Protein AF-A0A0M5IP01-F1 (afdb_monomer)

Secondary structure (DSSP, 8-state):
-HHHHHHHHHHHHHHHHS---S---HHHHHHHHHTT-GGGGGGS--SSHHHHHHHHHHHHTTTHHHH-TT----HHHHHHHHHHHHHHHHHHHHHHHHHHHHHHHHHH-

Solvent-accessible surface area (backbone atoms only — not comparable to full-atom values): 6228 Å² total; per-residue (Å²): 107,42,66,60,45,44,50,38,40,46,51,42,34,34,74,75,65,77,48,67,78,100,6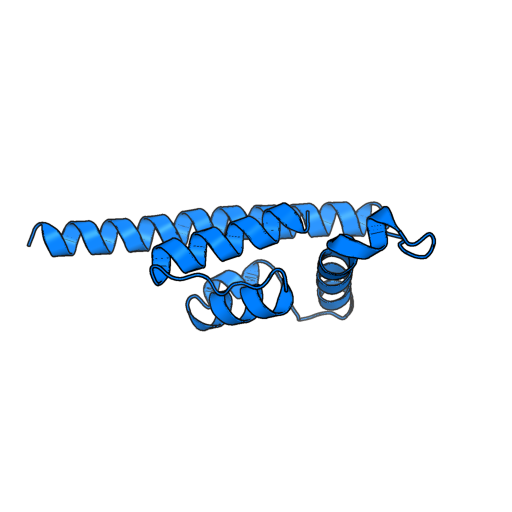6,91,49,52,70,59,46,47,50,65,42,31,78,75,38,64,73,58,45,72,35,60,54,72,89,45,74,65,44,48,48,45,52,50,54,38,59,48,43,75,59,33,66,80,76,37,92,83,58,79,83,56,68,70,54,51,53,51,46,48,52,28,42,50,47,38,42,52,51,41,53,49,57,46,50,55,50,52,51,57,51,50,58,63,71,77,106

Radius of gyration: 15.36 Å; Cα contacts (8 Å, |Δi|>4): 84; chains: 1; bounding box: 36×29×47 Å

Sequence (109 aa):
MHQAAETAYTCYLLVRSQYVPRSHNLKFLRSLAEDREPRLVEAWPRATKLDRRRFELTKRAYVEARYSAAYVIDNDDLQAIRAAVTSLRDMVATVSREWLEGLRQKAEL

Mean predicted aligned error: 2.98 Å

pLDDT: mean 95.79, std 3.98, range [63.25, 98.69]

Structure (mmCIF, N/CA/C/O backbone):
data_AF-A0A0M5IP01-F1
#
_entry.id   AF-A0A0M5IP01-F1
#
loop_
_atom_site.group_PDB
_atom_site.id
_atom_site.type_symbol
_atom_site.label_atom_id
_atom_site.label_alt_id
_atom_site.label_comp_id
_atom_site.label_asym_id
_atom_site.label_entity_id
_atom_site.label_seq_id
_atom_site.pdbx_PDB_ins_code
_atom_site.Cartn_x
_atom_site.Cartn_y
_atom_site.Cartn_z
_atom_site.occupancy
_atom_site.B_iso_or_equiv
_atom_site.auth_seq_id
_atom_site.auth_comp_id
_atom_site.auth_asym_id
_atom_site.auth_atom_id
_atom_site.pdbx_PDB_model_num
ATOM 1 N N . MET A 1 1 ? -1.485 8.212 -9.092 1.00 94.44 1 MET A N 1
ATOM 2 C CA . MET A 1 1 ? -1.462 6.887 -8.429 1.00 94.44 1 MET A CA 1
ATOM 3 C C . MET A 1 1 ? -0.648 6.887 -7.143 1.00 94.44 1 MET A C 1
ATOM 5 O O . MET A 1 1 ? -1.228 6.559 -6.122 1.00 94.44 1 MET A O 1
ATOM 9 N N . HIS A 1 2 ? 0.619 7.331 -7.141 1.00 97.12 2 HIS A N 1
ATOM 10 C CA . HIS A 1 2 ? 1.423 7.437 -5.907 1.00 97.12 2 HIS A CA 1
ATOM 11 C C . HIS A 1 2 ? 0.694 8.148 -4.758 1.00 97.12 2 HIS A C 1
ATOM 13 O O . HIS A 1 2 ? 0.488 7.557 -3.708 1.00 97.12 2 HIS A O 1
ATOM 19 N N . GLN A 1 3 ? 0.262 9.393 -4.993 1.00 97.25 3 GLN A N 1
ATOM 20 C CA . GLN A 1 3 ? -0.400 10.219 -3.978 1.00 97.25 3 GLN A CA 1
ATOM 21 C C . GLN A 1 3 ? -1.661 9.548 -3.419 1.00 97.25 3 GLN A C 1
ATOM 23 O O . GLN A 1 3 ? -1.851 9.509 -2.216 1.00 97.25 3 GLN A O 1
ATOM 28 N N . ALA A 1 4 ? -2.473 8.917 -4.271 1.00 98.00 4 ALA A N 1
ATOM 29 C CA . ALA A 1 4 ? -3.657 8.189 -3.819 1.00 98.00 4 ALA A CA 1
ATOM 30 C C . ALA A 1 4 ? -3.310 6.990 -2.913 1.00 98.00 4 ALA A C 1
ATOM 32 O O . ALA A 1 4 ? -3.980 6.776 -1.906 1.00 98.00 4 ALA A O 1
ATOM 33 N N . ALA A 1 5 ? -2.251 6.236 -3.232 1.00 98.25 5 ALA A N 1
ATOM 34 C CA . ALA A 1 5 ? -1.783 5.140 -2.381 1.00 98.25 5 ALA A CA 1
ATOM 35 C C . ALA A 1 5 ? -1.243 5.653 -1.034 1.00 98.25 5 ALA A C 1
ATOM 37 O O . ALA A 1 5 ? -1.556 5.097 0.015 1.00 98.25 5 ALA A O 1
ATOM 38 N N . GLU A 1 6 ? -0.468 6.737 -1.063 1.00 98.12 6 GLU A N 1
ATOM 39 C CA . GLU A 1 6 ? 0.056 7.412 0.127 1.00 98.12 6 GLU A CA 1
ATOM 40 C C . GLU A 1 6 ? -1.073 7.911 1.044 1.00 98.12 6 GLU A C 1
ATOM 42 O O . GLU A 1 6 ? -1.058 7.653 2.251 1.00 98.12 6 GLU A O 1
ATOM 47 N N . THR A 1 7 ? -2.087 8.565 0.471 1.00 97.94 7 THR A N 1
ATOM 48 C CA . THR A 1 7 ? -3.270 9.033 1.202 1.00 97.94 7 THR A CA 1
ATOM 49 C C . THR A 1 7 ? -4.055 7.869 1.802 1.00 97.94 7 THR A C 1
ATOM 51 O O . THR A 1 7 ? -4.482 7.967 2.950 1.00 97.94 7 THR A O 1
ATOM 54 N N . ALA A 1 8 ? -4.214 6.754 1.080 1.00 98.38 8 ALA A N 1
ATOM 55 C CA . ALA A 1 8 ? -4.909 5.575 1.596 1.00 98.38 8 ALA A CA 1
ATOM 56 C C . ALA A 1 8 ? -4.194 4.979 2.822 1.00 98.38 8 ALA A C 1
ATOM 58 O O . ALA A 1 8 ? -4.826 4.766 3.856 1.00 98.38 8 ALA A O 1
ATOM 59 N N . TYR A 1 9 ? -2.872 4.782 2.760 1.00 98.25 9 TYR A N 1
ATOM 60 C CA . TYR A 1 9 ? -2.116 4.299 3.922 1.00 98.25 9 TYR A CA 1
ATOM 61 C C . TYR A 1 9 ? -2.145 5.290 5.088 1.00 98.25 9 TYR A C 1
ATOM 63 O O . TYR A 1 9 ? -2.323 4.883 6.233 1.00 98.25 9 TYR A O 1
ATOM 71 N N . THR A 1 10 ? -2.017 6.588 4.809 1.00 97.88 10 THR A N 1
ATOM 72 C CA . THR A 1 10 ? -2.120 7.636 5.834 1.00 97.88 10 THR A CA 1
ATOM 73 C C . THR A 1 10 ? -3.476 7.600 6.538 1.00 97.88 10 THR A C 1
ATOM 75 O O . THR A 1 10 ? -3.525 7.610 7.766 1.00 97.88 10 THR A O 1
ATOM 78 N N . CYS A 1 11 ? -4.568 7.495 5.776 1.00 97.75 11 CYS A N 1
ATOM 79 C CA . CYS A 1 11 ? -5.924 7.369 6.306 1.00 97.75 11 CYS A CA 1
ATOM 80 C C . CYS A 1 11 ? -6.042 6.166 7.253 1.00 97.75 11 CYS A C 1
ATOM 82 O O . CYS A 1 11 ? -6.457 6.325 8.401 1.00 97.75 11 CYS A O 1
ATOM 84 N N . TYR A 1 12 ? -5.590 4.990 6.809 1.00 98.38 12 TYR A N 1
ATOM 85 C CA . TYR A 1 12 ? -5.592 3.779 7.627 1.00 98.38 12 TYR A CA 1
ATOM 86 C C . TYR A 1 12 ? -4.805 3.952 8.936 1.00 98.38 12 TYR A C 1
ATOM 88 O O . TYR A 1 12 ? -5.309 3.634 10.012 1.00 98.38 12 TYR A O 1
ATOM 96 N N . LEU A 1 13 ? -3.580 4.483 8.869 1.00 97.81 13 LEU A N 1
ATOM 97 C CA . LEU A 1 13 ? -2.717 4.653 10.042 1.00 97.81 13 LEU A CA 1
ATOM 98 C C . LEU A 1 13 ? -3.317 5.625 11.067 1.00 97.81 13 LEU A C 1
ATOM 100 O O . LEU A 1 13 ? -3.275 5.344 12.270 1.00 97.81 13 LEU A O 1
ATOM 104 N N . LEU A 1 14 ? -3.927 6.717 10.598 1.00 97.44 14 LEU A N 1
ATOM 105 C CA . LEU A 1 14 ? -4.638 7.670 11.449 1.00 97.44 14 LEU A CA 1
ATOM 106 C C . LEU A 1 14 ? -5.833 7.016 12.147 1.00 97.44 14 LEU A C 1
ATOM 108 O O . LEU A 1 14 ? -5.941 7.110 13.366 1.00 97.44 14 LEU A O 1
ATOM 112 N N . VAL A 1 15 ? -6.684 6.297 11.411 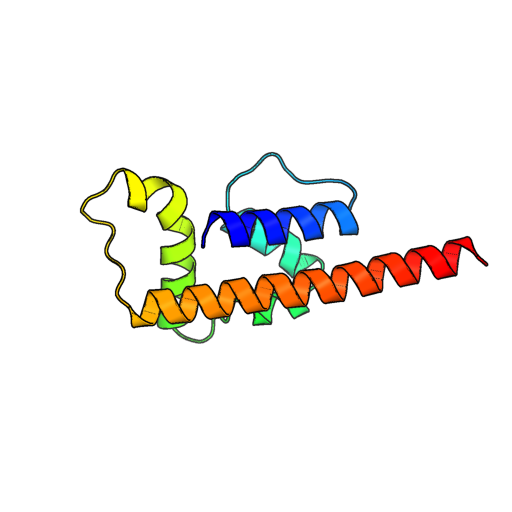1.00 97.31 15 VAL A N 1
ATOM 113 C CA . VAL A 1 15 ? -7.844 5.602 11.997 1.00 97.31 15 VAL A CA 1
ATOM 114 C C . VAL A 1 15 ? -7.400 4.545 13.011 1.00 97.31 15 VAL A C 1
ATOM 116 O O . VAL A 1 15 ? -7.968 4.435 14.099 1.00 97.31 15 VAL A O 1
ATOM 119 N N . ARG A 1 16 ? -6.364 3.771 12.675 1.00 96.06 16 ARG A N 1
ATOM 120 C CA . ARG A 1 16 ? -5.929 2.625 13.476 1.00 96.06 16 ARG A CA 1
ATOM 121 C C . ARG A 1 16 ? -5.150 3.018 14.726 1.00 96.06 16 ARG A C 1
ATOM 123 O O . ARG A 1 16 ? -5.231 2.305 15.724 1.00 96.06 16 ARG A O 1
ATOM 130 N N . SER A 1 17 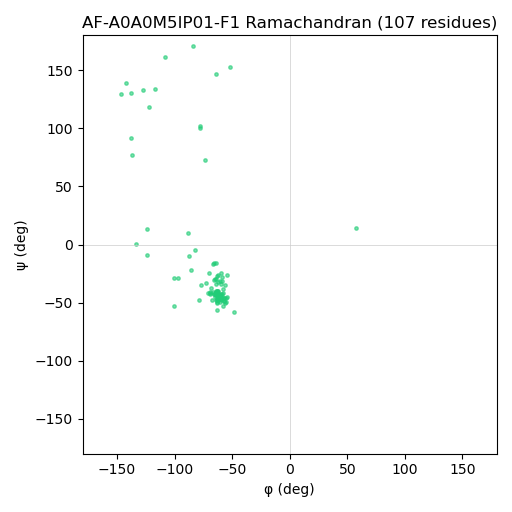? -4.354 4.084 14.653 1.00 94.06 17 SER A N 1
ATOM 131 C CA . SER A 1 17 ? -3.347 4.402 15.675 1.00 94.06 17 SER A CA 1
ATOM 132 C C . SER A 1 17 ? -3.327 5.854 16.144 1.00 94.06 17 SER A C 1
ATOM 134 O O . SER A 1 17 ? -2.503 6.185 16.991 1.00 94.06 17 SER A O 1
ATOM 136 N N . GLN A 1 18 ? -4.204 6.718 15.615 1.00 93.75 18 GLN A N 1
ATOM 137 C CA . GLN A 1 18 ? -4.228 8.165 15.894 1.00 93.75 18 GLN A CA 1
ATOM 138 C C . GLN A 1 18 ? -2.903 8.876 15.565 1.00 93.75 18 GLN A C 1
ATOM 140 O O . GLN A 1 18 ? -2.667 10.015 15.962 1.00 93.75 18 GLN A O 1
ATOM 145 N N . TYR A 1 19 ? -2.024 8.207 14.818 1.00 93.56 19 TYR A N 1
ATOM 146 C CA . TYR A 1 19 ? -0.698 8.683 14.481 1.00 93.56 19 TYR A CA 1
ATOM 147 C C . TYR A 1 19 ? -0.347 8.282 13.054 1.00 93.56 19 TYR A C 1
ATOM 149 O O . TYR A 1 19 ? -0.578 7.154 12.618 1.00 93.56 19 TYR A O 1
ATOM 157 N N . VAL A 1 20 ? 0.281 9.207 12.337 1.00 93.00 20 VAL A N 1
ATOM 158 C CA . VAL A 1 20 ? 0.971 8.919 11.085 1.00 93.00 20 VAL A CA 1
ATOM 159 C C . VAL A 1 20 ? 2.392 9.472 11.190 1.00 93.00 20 VAL A C 1
ATOM 161 O O . VAL A 1 20 ? 2.579 10.607 11.640 1.00 93.00 20 VAL A O 1
ATOM 164 N N . PRO A 1 21 ? 3.421 8.700 10.810 1.00 92.25 21 PRO A N 1
ATOM 165 C CA . PRO A 1 21 ? 4.771 9.232 10.761 1.00 92.25 21 PRO A CA 1
ATOM 166 C C . PRO A 1 21 ? 4.876 10.347 9.716 1.00 92.25 21 PRO A C 1
ATOM 168 O O . PRO A 1 21 ? 4.259 10.280 8.654 1.00 92.25 21 PRO A O 1
ATOM 171 N N . ARG A 1 22 ? 5.723 11.350 9.973 1.00 91.06 22 ARG A N 1
ATOM 172 C CA . ARG A 1 22 ? 6.050 12.403 8.994 1.00 91.06 22 ARG A CA 1
ATOM 173 C C . ARG A 1 22 ? 6.975 11.855 7.902 1.00 91.06 22 ARG A C 1
ATOM 175 O O . ARG A 1 22 ? 8.172 12.121 7.903 1.00 91.06 22 ARG A O 1
ATOM 182 N N . SER A 1 23 ? 6.432 11.036 7.004 1.00 89.94 23 SER A N 1
ATOM 183 C CA . SER A 1 23 ? 7.167 10.429 5.894 1.00 89.94 23 SER A CA 1
ATOM 184 C C . SER A 1 23 ? 6.284 10.267 4.661 1.00 89.94 23 SER A C 1
ATOM 186 O O . SER A 1 23 ? 5.230 9.647 4.734 1.00 89.94 23 SER A O 1
ATOM 188 N N . HIS A 1 24 ? 6.780 10.734 3.515 1.00 90.75 24 HIS A N 1
ATOM 189 C CA . HIS A 1 24 ? 6.184 10.496 2.193 1.00 90.75 24 HIS A CA 1
ATOM 190 C C . HIS A 1 24 ? 6.709 9.201 1.541 1.00 90.75 24 HIS A C 1
ATOM 192 O O . HIS A 1 24 ? 6.520 8.947 0.352 1.00 90.75 24 HIS A O 1
ATOM 198 N N . ASN A 1 25 ? 7.443 8.367 2.288 1.00 95.44 25 ASN A N 1
ATOM 199 C CA . ASN A 1 25 ? 8.004 7.135 1.750 1.00 95.44 25 ASN A CA 1
ATOM 200 C C . ASN A 1 25 ? 6.922 6.050 1.659 1.00 95.44 25 ASN A C 1
ATOM 202 O O . ASN A 1 25 ? 6.605 5.377 2.641 1.00 95.44 25 ASN A O 1
ATOM 206 N N . LEU A 1 26 ? 6.415 5.824 0.446 1.00 96.94 26 LEU A N 1
ATOM 207 C CA . LEU A 1 26 ? 5.354 4.848 0.188 1.00 96.94 26 LEU A CA 1
ATOM 208 C C . LEU A 1 26 ? 5.697 3.419 0.649 1.00 96.94 26 LEU A C 1
ATOM 210 O O . LEU A 1 26 ? 4.811 2.703 1.106 1.00 96.94 26 LEU A O 1
ATOM 214 N N . LYS A 1 27 ? 6.966 2.989 0.564 1.00 97.00 27 LYS A N 1
ATOM 215 C CA . LYS A 1 27 ? 7.384 1.658 1.044 1.00 97.00 27 LYS A CA 1
ATOM 216 C C . LYS A 1 27 ? 7.268 1.561 2.564 1.00 97.00 27 LYS A C 1
ATOM 218 O O . LYS A 1 27 ? 6.818 0.540 3.069 1.00 97.00 27 LYS A O 1
ATOM 223 N N . PHE A 1 28 ? 7.654 2.618 3.271 1.00 97.44 28 PHE A N 1
ATOM 224 C CA . PHE A 1 28 ? 7.570 2.675 4.726 1.00 97.44 28 PHE A CA 1
ATOM 225 C C . PHE A 1 28 ? 6.117 2.688 5.216 1.00 97.44 28 PHE A C 1
ATOM 227 O O . PHE A 1 28 ? 5.760 1.882 6.071 1.00 97.44 28 PHE A O 1
ATOM 234 N N . LEU A 1 29 ? 5.267 3.535 4.623 1.00 97.88 29 LEU A N 1
ATOM 235 C CA . LEU A 1 29 ? 3.836 3.585 4.945 1.00 97.88 29 LEU A CA 1
ATOM 236 C C . LEU A 1 29 ? 3.147 2.243 4.680 1.00 97.88 29 LEU A C 1
ATOM 238 O O . LEU A 1 29 ? 2.377 1.772 5.513 1.00 97.88 29 LEU A O 1
ATOM 242 N N . ARG A 1 30 ? 3.479 1.604 3.553 1.00 97.75 30 ARG A N 1
ATOM 243 C CA . ARG A 1 30 ? 2.999 0.266 3.207 1.00 97.75 30 ARG A CA 1
ATOM 244 C C . ARG A 1 30 ? 3.368 -0.768 4.268 1.00 97.75 30 ARG A C 1
ATOM 246 O O . ARG A 1 30 ? 2.480 -1.464 4.739 1.00 97.75 30 ARG A O 1
ATOM 253 N N . SER A 1 31 ? 4.646 -0.866 4.644 1.00 97.25 31 SER A N 1
ATOM 254 C CA . SER A 1 31 ? 5.092 -1.822 5.668 1.00 97.25 31 SER A CA 1
ATOM 255 C C . SER A 1 31 ? 4.355 -1.607 6.990 1.00 97.25 31 SER A C 1
ATOM 257 O O . SER A 1 31 ? 3.754 -2.535 7.509 1.00 97.25 31 SER A O 1
ATOM 259 N N . LEU A 1 32 ? 4.283 -0.363 7.471 1.00 97.19 32 LEU A N 1
ATOM 260 C CA . LEU A 1 32 ? 3.580 -0.037 8.715 1.00 97.19 32 LEU A CA 1
ATOM 261 C C . LEU A 1 32 ? 2.083 -0.364 8.704 1.00 97.19 32 LEU A C 1
ATOM 263 O O . LEU A 1 32 ? 1.504 -0.593 9.770 1.00 97.19 32 LEU A O 1
ATOM 267 N N . ALA A 1 33 ? 1.439 -0.275 7.542 1.00 97.62 33 ALA A N 1
ATOM 268 C CA . ALA A 1 33 ? 0.027 -0.589 7.395 1.00 97.62 33 ALA A CA 1
ATOM 269 C C . ALA A 1 33 ? -0.199 -2.105 7.326 1.00 97.62 33 ALA A C 1
ATOM 271 O O . ALA A 1 33 ? -1.030 -2.622 8.065 1.00 97.62 33 ALA A O 1
ATOM 272 N N . GLU A 1 34 ? 0.573 -2.814 6.499 1.00 97.69 34 GLU A N 1
ATOM 273 C CA . GLU A 1 34 ? 0.479 -4.272 6.347 1.00 97.69 34 GLU A CA 1
ATOM 274 C C . GLU A 1 34 ? 0.852 -5.025 7.634 1.00 97.69 34 GLU A C 1
ATOM 276 O O . GLU A 1 34 ? 0.219 -6.030 7.945 1.00 97.69 34 GLU A O 1
ATOM 281 N N . ASP A 1 35 ? 1.803 -4.517 8.425 1.00 97.12 35 ASP A N 1
ATOM 282 C CA . ASP A 1 35 ? 2.160 -5.100 9.728 1.00 97.12 35 ASP A CA 1
ATOM 283 C C . ASP A 1 35 ? 0.987 -5.052 10.729 1.00 97.12 35 ASP A C 1
ATOM 285 O O . ASP A 1 35 ? 0.906 -5.872 11.644 1.00 97.12 35 ASP A O 1
ATOM 289 N N . ARG A 1 36 ? 0.068 -4.087 10.575 1.00 96.50 36 ARG A N 1
ATOM 290 C CA . ARG A 1 36 ? -1.110 -3.910 11.445 1.00 96.50 36 ARG A CA 1
ATOM 291 C C . ARG A 1 36 ? -2.384 -4.535 10.880 1.00 96.50 36 ARG A C 1
ATOM 293 O O . ARG A 1 36 ? -3.271 -4.889 11.654 1.00 96.50 36 ARG A O 1
ATOM 300 N N . GLU A 1 37 ? -2.496 -4.624 9.560 1.00 97.62 37 GLU A N 1
ATOM 301 C CA . GLU A 1 37 ? -3.605 -5.249 8.840 1.00 97.62 37 GLU A CA 1
ATOM 302 C C . GLU A 1 37 ? -3.052 -6.075 7.669 1.00 97.62 37 GLU A C 1
ATOM 304 O O . GLU A 1 37 ? -2.879 -5.553 6.560 1.00 97.62 37 GLU A O 1
ATOM 309 N N . PRO A 1 38 ? -2.784 -7.374 7.897 1.00 97.31 38 PRO A N 1
ATOM 310 C CA . PRO A 1 38 ? -2.219 -8.261 6.884 1.00 97.31 38 PRO A CA 1
ATOM 311 C C . PRO A 1 38 ? -3.073 -8.396 5.618 1.00 97.31 38 PRO A C 1
ATOM 313 O O . PRO A 1 38 ? -2.518 -8.660 4.551 1.00 97.31 38 PRO A O 1
ATOM 316 N N . ARG A 1 39 ? -4.395 -8.156 5.688 1.00 97.62 39 ARG A N 1
ATOM 317 C CA . ARG A 1 39 ? -5.274 -8.157 4.500 1.00 97.62 39 ARG A CA 1
ATOM 318 C C . ARG A 1 39 ? -4.832 -7.134 3.446 1.00 97.62 39 ARG A C 1
ATOM 320 O O . ARG A 1 39 ? -5.011 -7.362 2.256 1.00 97.62 39 ARG A O 1
ATOM 327 N N . LEU A 1 40 ? -4.175 -6.038 3.844 1.00 97.88 40 LEU A N 1
ATOM 328 C CA . LEU A 1 40 ? -3.690 -5.017 2.903 1.00 97.88 40 LEU A CA 1
ATOM 329 C C . LEU A 1 40 ? -2.574 -5.517 1.970 1.00 97.88 40 LEU A C 1
ATOM 331 O O . LEU A 1 40 ? -2.334 -4.892 0.935 1.00 97.88 40 LEU A O 1
ATOM 335 N N . VAL A 1 41 ? -1.923 -6.645 2.282 1.00 97.25 41 VAL A N 1
ATOM 336 C CA . VAL A 1 41 ? -0.921 -7.271 1.401 1.00 97.25 41 VAL A CA 1
ATOM 337 C C . VAL A 1 41 ? -1.522 -7.630 0.039 1.00 97.25 41 VAL A C 1
ATOM 339 O O . VAL A 1 41 ? -0.824 -7.549 -0.976 1.00 97.25 41 VAL A O 1
ATOM 342 N N . GLU A 1 42 ? -2.814 -7.966 -0.004 1.00 96.62 42 GLU A N 1
ATOM 343 C CA . GLU A 1 42 ? -3.527 -8.354 -1.226 1.00 96.62 42 GLU A CA 1
ATOM 344 C C . GLU A 1 42 ? -3.564 -7.234 -2.278 1.00 96.62 42 GLU A C 1
ATOM 346 O O . GLU A 1 42 ? -3.574 -7.526 -3.473 1.00 96.62 42 GLU A O 1
ATOM 351 N N . ALA A 1 43 ? -3.481 -5.957 -1.872 1.00 96.44 43 ALA A N 1
ATOM 352 C CA . ALA A 1 43 ? -3.442 -4.827 -2.811 1.00 96.44 43 ALA A CA 1
ATOM 353 C C . ALA A 1 43 ? -2.189 -4.836 -3.688 1.00 96.44 43 ALA A C 1
ATOM 355 O O . ALA A 1 43 ? -2.188 -4.309 -4.801 1.00 96.44 43 ALA A O 1
ATOM 356 N N . TRP A 1 44 ? -1.094 -5.381 -3.159 1.00 93.94 44 TRP A N 1
ATOM 357 C CA . TRP A 1 44 ? 0.211 -5.358 -3.798 1.00 93.94 44 TRP A CA 1
ATOM 358 C C . TRP A 1 44 ? 0.892 -6.720 -3.670 1.00 93.94 44 TRP A C 1
ATOM 360 O O . TRP A 1 44 ? 1.839 -6.864 -2.883 1.00 93.94 44 TRP A O 1
ATOM 370 N N . PRO A 1 45 ? 0.476 -7.709 -4.475 1.00 91.06 45 PRO A N 1
ATOM 371 C CA . PRO A 1 45 ? 1.124 -9.010 -4.504 1.00 91.06 45 PRO A CA 1
ATOM 372 C C . PRO A 1 45 ? 2.640 -8.891 -4.716 1.00 91.06 45 PRO A C 1
ATOM 374 O O . PRO A 1 45 ? 3.155 -7.920 -5.272 1.00 91.06 45 PRO A O 1
ATOM 377 N N . ARG A 1 46 ? 3.394 -9.878 -4.229 1.00 94.19 46 ARG A N 1
ATOM 378 C CA . ARG A 1 46 ? 4.866 -9.932 -4.364 1.00 94.19 46 ARG A CA 1
ATOM 379 C C . ARG A 1 46 ? 5.342 -11.223 -5.036 1.00 94.19 46 ARG A C 1
ATOM 381 O O . ARG A 1 46 ? 6.538 -11.535 -4.971 1.00 94.19 46 ARG A O 1
ATOM 388 N N . ALA A 1 47 ? 4.413 -11.965 -5.641 1.00 93.88 47 ALA A N 1
ATOM 389 C CA . ALA A 1 47 ? 4.631 -13.304 -6.175 1.00 93.88 47 ALA A CA 1
ATOM 390 C C . ALA A 1 47 ? 5.540 -13.277 -7.408 1.00 93.88 47 ALA A C 1
ATOM 392 O O . ALA A 1 47 ? 6.473 -14.071 -7.508 1.00 93.88 47 ALA A O 1
ATOM 393 N N . THR A 1 48 ? 5.330 -12.316 -8.308 1.00 96.00 48 THR A N 1
ATOM 394 C CA . THR A 1 48 ? 6.083 -12.221 -9.560 1.00 96.00 48 THR A CA 1
ATOM 395 C C . THR A 1 48 ? 7.064 -11.047 -9.559 1.00 96.00 48 THR A C 1
ATOM 397 O O . THR A 1 48 ? 6.948 -10.083 -8.793 1.00 96.00 48 THR A O 1
ATOM 400 N N . LYS A 1 49 ? 8.056 -11.096 -10.462 1.00 96.19 49 LYS A N 1
ATOM 401 C CA . LYS A 1 49 ? 8.932 -9.941 -10.735 1.00 96.19 49 LYS A CA 1
ATOM 402 C C . LYS A 1 49 ? 8.126 -8.732 -11.224 1.00 96.19 49 LYS A C 1
ATOM 40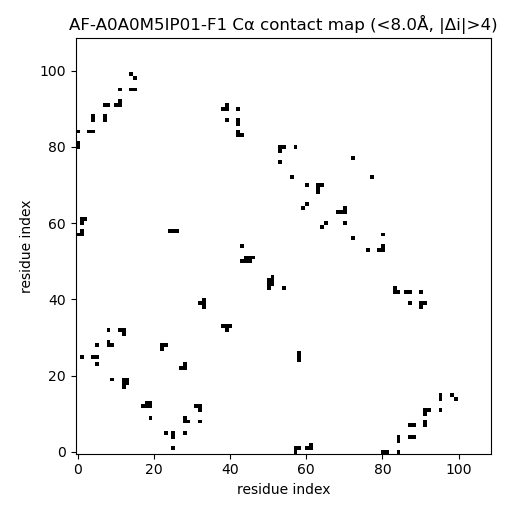4 O O . LYS A 1 49 ? 8.480 -7.599 -10.899 1.00 96.19 49 LYS A O 1
ATOM 409 N N . LEU A 1 50 ? 7.048 -8.979 -11.972 1.00 95.25 50 LEU A N 1
ATOM 410 C CA . LEU A 1 50 ? 6.179 -7.941 -12.515 1.00 95.25 50 LEU A CA 1
ATOM 411 C C . LEU A 1 50 ? 5.447 -7.184 -11.401 1.00 95.25 50 LEU A C 1
ATOM 413 O O . LEU A 1 50 ? 5.439 -5.954 -11.414 1.00 95.25 50 LEU A O 1
ATOM 417 N N . ASP A 1 51 ? 4.934 -7.889 -10.390 1.00 94.19 51 ASP A N 1
ATOM 418 C CA . ASP A 1 51 ? 4.233 -7.249 -9.268 1.00 94.19 51 ASP A CA 1
ATOM 419 C C . ASP A 1 51 ? 5.161 -6.303 -8.497 1.00 94.19 51 ASP A C 1
ATOM 421 O O . ASP A 1 51 ? 4.828 -5.149 -8.212 1.00 94.19 51 ASP A O 1
ATOM 425 N N . ARG A 1 52 ? 6.389 -6.768 -8.229 1.00 95.75 52 ARG A N 1
ATOM 426 C CA . ARG A 1 52 ? 7.422 -5.968 -7.557 1.00 95.75 52 ARG A CA 1
ATOM 427 C C . ARG A 1 52 ? 7.782 -4.734 -8.384 1.00 95.75 52 ARG A C 1
ATOM 429 O O . ARG A 1 52 ? 7.877 -3.640 -7.831 1.00 95.75 52 ARG A O 1
ATOM 436 N N . ARG A 1 53 ? 7.930 -4.888 -9.706 1.00 96.38 53 ARG A N 1
ATOM 437 C CA . ARG A 1 53 ? 8.216 -3.776 -10.625 1.00 96.38 53 ARG A CA 1
ATOM 438 C C . ARG A 1 53 ? 7.095 -2.733 -10.633 1.00 96.38 53 ARG A C 1
ATOM 440 O O . ARG A 1 53 ? 7.396 -1.546 -10.578 1.00 96.38 53 ARG A O 1
ATOM 447 N N . ARG A 1 54 ? 5.824 -3.141 -10.647 1.00 96.38 54 ARG A N 1
ATOM 448 C CA . ARG A 1 54 ? 4.670 -2.218 -10.641 1.00 96.38 54 ARG A CA 1
ATOM 449 C C . ARG A 1 54 ? 4.589 -1.383 -9.365 1.00 96.38 54 ARG A C 1
ATOM 451 O O . ARG A 1 54 ? 4.341 -0.174 -9.420 1.00 96.38 54 ARG A O 1
ATOM 458 N N . PHE A 1 55 ? 4.876 -1.989 -8.215 1.00 97.12 55 PHE A N 1
ATOM 459 C CA . PHE A 1 55 ? 4.999 -1.228 -6.973 1.00 97.12 55 PHE A CA 1
ATOM 460 C C . PHE A 1 55 ? 6.164 -0.224 -7.034 1.00 97.12 55 PHE A C 1
ATOM 462 O O . PHE A 1 55 ? 6.003 0.943 -6.677 1.00 97.12 55 PHE A O 1
ATOM 469 N N . GLU A 1 56 ? 7.325 -0.646 -7.538 1.00 96.62 56 GLU A N 1
ATOM 470 C CA . GLU A 1 56 ? 8.495 0.227 -7.687 1.00 96.62 56 GLU A CA 1
ATOM 471 C C . GLU A 1 56 ? 8.245 1.402 -8.648 1.00 96.62 56 GLU A C 1
ATOM 473 O O . GLU A 1 56 ? 8.612 2.535 -8.329 1.00 96.62 56 GLU A O 1
ATOM 478 N N . LEU A 1 57 ? 7.542 1.178 -9.764 1.00 97.00 57 LEU A N 1
ATOM 479 C CA . LEU A 1 57 ? 7.094 2.237 -10.678 1.00 97.00 57 LEU A CA 1
ATOM 480 C C . LEU A 1 57 ? 6.197 3.256 -9.971 1.00 97.00 57 LEU A C 1
ATOM 482 O O . LEU A 1 57 ? 6.378 4.462 -10.145 1.00 97.00 57 LEU A O 1
ATOM 486 N N . THR A 1 58 ? 5.269 2.783 -9.137 1.00 97.00 58 THR A N 1
ATOM 487 C CA . THR A 1 58 ? 4.380 3.645 -8.344 1.00 97.00 58 THR A CA 1
ATOM 488 C C . THR A 1 58 ? 5.167 4.472 -7.330 1.00 97.00 58 THR A C 1
ATOM 490 O O . THR A 1 58 ? 4.925 5.670 -7.180 1.00 97.00 58 THR A O 1
ATOM 493 N N . LYS A 1 59 ? 6.145 3.862 -6.651 1.00 96.19 59 LYS A N 1
ATOM 494 C CA . LYS A 1 59 ? 7.005 4.538 -5.673 1.00 96.19 59 LYS A CA 1
ATOM 495 C C . LYS A 1 59 ? 7.847 5.638 -6.329 1.00 96.19 59 LYS A C 1
ATOM 497 O O . LYS A 1 59 ? 7.829 6.770 -5.855 1.00 96.19 59 LYS A O 1
ATOM 502 N N . ARG A 1 60 ? 8.536 5.324 -7.430 1.00 95.69 60 ARG A N 1
ATOM 503 C CA . ARG A 1 60 ? 9.411 6.260 -8.164 1.00 95.69 60 ARG A CA 1
ATOM 504 C C . ARG A 1 60 ? 8.647 7.433 -8.786 1.00 95.69 60 ARG A C 1
ATOM 506 O O . ARG A 1 60 ? 9.184 8.537 -8.858 1.00 95.69 60 ARG A O 1
ATOM 513 N N . ALA A 1 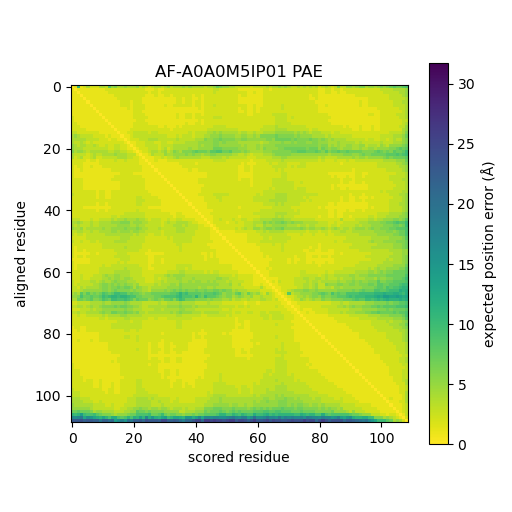61 ? 7.377 7.221 -9.150 1.00 94.88 61 ALA A N 1
ATOM 514 C CA . ALA A 1 61 ? 6.525 8.219 -9.801 1.00 94.88 61 ALA A CA 1
ATOM 515 C C . ALA A 1 61 ? 6.412 9.560 -9.056 1.00 94.88 61 ALA A C 1
ATOM 517 O O . ALA A 1 61 ? 6.124 10.573 -9.683 1.00 94.88 61 ALA A O 1
ATOM 518 N N . TYR A 1 62 ? 6.597 9.592 -7.731 1.00 93.12 62 TYR A N 1
ATOM 519 C CA . TYR A 1 62 ? 6.462 10.832 -6.960 1.00 93.12 62 TYR A CA 1
ATOM 520 C C . TYR A 1 62 ? 7.450 11.916 -7.393 1.00 93.12 62 TYR A C 1
ATOM 522 O O . TYR A 1 62 ? 7.059 13.073 -7.546 1.00 93.12 62 TYR A O 1
ATOM 530 N N . VAL A 1 63 ? 8.704 11.519 -7.616 1.00 91.19 63 VAL A N 1
ATOM 531 C CA . VAL A 1 63 ? 9.792 12.418 -8.014 1.00 91.19 63 VAL A CA 1
ATOM 532 C C . VAL A 1 63 ? 10.025 12.308 -9.514 1.00 91.19 63 VAL A C 1
ATOM 534 O O . VAL A 1 63 ? 10.007 13.299 -10.236 1.00 91.19 63 VAL A O 1
ATOM 537 N N . GLU A 1 64 ? 10.212 11.089 -10.010 1.00 94.12 64 GLU A N 1
ATOM 538 C CA . GLU A 1 64 ? 10.778 10.891 -11.341 1.00 94.12 64 GLU A CA 1
ATOM 539 C C . GLU A 1 64 ? 9.809 11.239 -12.467 1.00 94.12 64 GLU A C 1
ATOM 541 O O . GLU A 1 64 ? 10.246 11.780 -13.475 1.00 94.12 64 GLU A O 1
ATOM 546 N N . ALA A 1 65 ? 8.502 11.034 -12.283 1.00 91.25 65 ALA A N 1
ATOM 547 C CA . ALA A 1 65 ? 7.520 11.335 -13.328 1.00 91.25 65 ALA A CA 1
ATOM 548 C C . ALA A 1 65 ? 7.442 12.832 -13.682 1.00 91.25 65 ALA A C 1
ATOM 550 O O . ALA A 1 65 ? 6.868 13.183 -14.708 1.00 91.25 65 ALA A O 1
ATOM 551 N N . ARG A 1 66 ? 7.987 13.719 -12.836 1.00 91.69 66 ARG A N 1
ATOM 552 C CA . ARG A 1 66 ? 8.015 15.173 -13.073 1.00 91.69 66 ARG A CA 1
ATOM 553 C C . ARG A 1 66 ? 9.356 15.668 -13.600 1.00 91.69 66 ARG A C 1
ATOM 555 O O . ARG A 1 66 ? 9.393 16.690 -14.273 1.00 91.69 66 ARG A O 1
ATOM 562 N N . TYR A 1 67 ? 10.445 14.983 -13.252 1.00 92.88 67 TYR A N 1
ATOM 563 C CA . TYR A 1 67 ? 11.802 15.512 -13.419 1.00 92.88 67 TYR A CA 1
ATOM 564 C C . TYR A 1 67 ? 12.727 14.616 -14.249 1.00 92.88 67 TYR A C 1
ATOM 566 O O . TYR A 1 67 ? 13.830 15.038 -14.578 1.00 92.88 67 TYR A O 1
ATOM 574 N N . SER A 1 68 ? 12.320 13.388 -14.583 1.00 92.81 68 SER A N 1
ATOM 575 C CA . SER A 1 68 ? 13.171 12.418 -15.274 1.00 92.81 68 SER A CA 1
ATOM 576 C C . SER A 1 68 ? 12.553 11.961 -16.588 1.00 92.81 68 SER A C 1
ATOM 578 O O . SER A 1 68 ? 11.524 11.291 -16.605 1.00 92.81 68 SER A O 1
ATOM 580 N N . ALA A 1 69 ? 13.252 12.226 -17.693 1.00 89.25 69 ALA A N 1
ATOM 581 C CA . ALA A 1 69 ? 12.916 11.661 -19.000 1.00 89.25 69 ALA A CA 1
ATOM 582 C C . ALA A 1 69 ? 13.099 10.128 -19.055 1.00 89.25 69 ALA A C 1
ATOM 584 O O . ALA A 1 69 ? 12.574 9.476 -19.950 1.00 89.25 69 ALA A O 1
ATOM 585 N N . ALA A 1 70 ? 13.820 9.540 -18.091 1.00 91.50 70 ALA A N 1
ATOM 586 C CA . ALA A 1 70 ? 13.997 8.093 -17.979 1.00 91.50 70 ALA A CA 1
ATOM 587 C C . ALA A 1 70 ? 12.822 7.393 -17.269 1.00 91.50 70 ALA A C 1
ATOM 589 O O . ALA A 1 70 ? 12.808 6.162 -17.171 1.00 91.50 70 ALA A O 1
ATOM 590 N N . TYR A 1 71 ? 11.844 8.144 -16.747 1.00 94.25 71 TYR A N 1
ATOM 591 C CA . TYR A 1 71 ? 10.632 7.556 -16.191 1.00 94.25 71 TYR A CA 1
ATOM 592 C C . TYR A 1 71 ? 9.684 7.156 -17.322 1.00 94.25 71 TYR A C 1
ATOM 594 O O . TYR A 1 71 ? 8.965 7.983 -17.878 1.00 94.25 71 TYR A O 1
ATOM 602 N N . VAL A 1 72 ? 9.680 5.865 -17.645 1.00 92.94 72 VAL A N 1
ATOM 603 C CA . VAL A 1 72 ? 8.796 5.282 -18.655 1.00 92.94 72 VAL A CA 1
ATOM 604 C C . VAL A 1 72 ? 7.875 4.268 -17.992 1.00 92.94 72 VAL A C 1
ATOM 606 O O . VAL A 1 72 ? 8.308 3.431 -17.196 1.00 92.94 72 VAL A O 1
ATOM 609 N N . ILE A 1 73 ? 6.597 4.352 -18.336 1.00 95.50 73 ILE A N 1
ATOM 610 C CA . ILE A 1 73 ? 5.546 3.439 -17.906 1.00 95.50 73 ILE A CA 1
ATOM 611 C C . ILE A 1 73 ? 4.652 3.146 -19.110 1.00 95.50 73 ILE A C 1
ATOM 613 O O . ILE A 1 73 ? 4.243 4.070 -19.813 1.00 95.50 73 ILE A O 1
ATOM 617 N N . ASP A 1 74 ? 4.386 1.870 -19.370 1.00 96.19 74 ASP A N 1
ATOM 618 C CA . ASP A 1 74 ? 3.458 1.459 -20.423 1.00 96.19 74 ASP A CA 1
ATOM 619 C C . ASP A 1 74 ? 2.000 1.481 -19.932 1.00 96.19 74 ASP A C 1
ATOM 621 O O . ASP A 1 74 ? 1.709 1.697 -18.748 1.00 96.19 74 ASP A O 1
ATOM 625 N N . ASN A 1 75 ? 1.057 1.310 -20.864 1.00 97.12 75 ASN A N 1
ATOM 626 C CA . ASN A 1 75 ? -0.361 1.348 -20.522 1.00 97.12 75 ASN A CA 1
ATOM 627 C C . ASN A 1 75 ? -0.734 0.199 -19.577 1.00 97.12 75 ASN A C 1
ATOM 629 O O . ASN A 1 75 ? -1.414 0.445 -18.586 1.00 97.12 75 ASN A O 1
ATOM 633 N N . ASP A 1 76 ? -0.249 -1.016 -19.826 1.00 97.12 76 ASP A N 1
ATOM 634 C CA . ASP A 1 76 ? -0.619 -2.211 -19.062 1.00 97.12 76 ASP A CA 1
ATOM 635 C C . ASP A 1 76 ? -0.205 -2.101 -17.591 1.00 97.12 76 ASP A C 1
ATOM 637 O O . ASP A 1 76 ? -0.983 -2.407 -16.681 1.00 97.12 76 ASP A 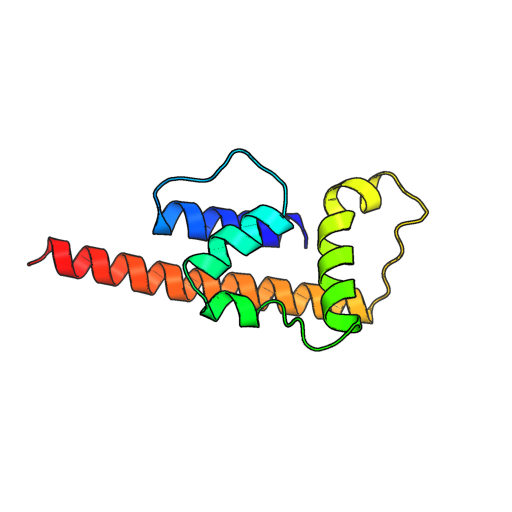O 1
ATOM 641 N N . ASP A 1 77 ? 0.999 -1.599 -17.329 1.00 97.06 77 ASP A N 1
ATOM 642 C CA . ASP A 1 77 ? 1.461 -1.279 -15.986 1.00 97.06 77 ASP A CA 1
ATOM 643 C C . ASP A 1 77 ? 0.630 -0.178 -15.345 1.00 97.06 77 ASP A C 1
ATOM 645 O O . ASP A 1 77 ? 0.278 -0.292 -14.171 1.00 97.06 77 ASP A O 1
ATOM 649 N N . LEU A 1 78 ? 0.290 0.877 -16.089 1.00 96.75 78 LEU A N 1
ATOM 650 C CA . LEU A 1 78 ? -0.531 1.964 -15.567 1.00 96.75 78 LEU A CA 1
ATOM 651 C C . LEU A 1 78 ? -1.935 1.477 -15.176 1.00 96.75 78 LEU A C 1
ATOM 653 O O . LEU A 1 78 ? -2.438 1.855 -14.113 1.00 96.75 78 LEU A O 1
ATOM 657 N N . GLN A 1 79 ? -2.556 0.622 -15.994 1.00 97.88 79 GLN A N 1
ATOM 658 C CA . GLN A 1 79 ? -3.851 0.001 -15.699 1.00 97.88 79 GLN A CA 1
ATOM 659 C C . GLN A 1 79 ? -3.758 -0.885 -14.454 1.00 97.88 79 GLN A C 1
ATOM 661 O O . GLN A 1 79 ? -4.581 -0.759 -13.544 1.00 97.88 79 GLN A O 1
ATOM 666 N N . ALA A 1 80 ? -2.729 -1.731 -14.375 1.00 97.25 80 ALA A N 1
ATOM 667 C CA . ALA A 1 80 ? -2.517 -2.621 -13.239 1.00 97.25 80 ALA A CA 1
ATOM 668 C C . ALA A 1 80 ? -2.239 -1.852 -11.939 1.00 97.25 80 ALA A C 1
ATOM 670 O O . ALA A 1 80 ? -2.793 -2.179 -10.892 1.00 97.25 80 ALA A O 1
ATOM 671 N N . ILE A 1 81 ? -1.434 -0.789 -12.003 1.00 97.88 81 ILE A N 1
ATOM 672 C CA . ILE A 1 81 ? -1.173 0.100 -10.867 1.00 97.88 81 ILE A CA 1
ATOM 673 C C . ILE A 1 81 ? -2.458 0.794 -10.427 1.00 97.88 81 ILE A C 1
ATOM 675 O O . ILE A 1 81 ? -2.718 0.884 -9.228 1.00 97.88 81 ILE A O 1
ATOM 679 N N . ARG A 1 82 ? -3.285 1.272 -11.365 1.00 98.06 82 ARG A N 1
ATOM 680 C CA . ARG A 1 82 ? -4.581 1.861 -11.014 1.00 98.06 82 ARG A CA 1
ATOM 681 C C . ARG A 1 82 ? -5.457 0.845 -10.285 1.00 98.06 82 ARG A C 1
ATOM 683 O O . ARG A 1 82 ? -5.980 1.181 -9.229 1.00 98.06 82 ARG A O 1
ATOM 690 N N . ALA A 1 83 ? -5.574 -0.376 -10.805 1.00 98.00 83 ALA A N 1
ATOM 691 C CA . ALA A 1 83 ? -6.357 -1.439 -10.177 1.00 98.00 83 ALA A CA 1
ATOM 692 C C . ALA A 1 83 ? -5.859 -1.762 -8.757 1.00 98.00 83 ALA A C 1
ATOM 694 O O . ALA A 1 83 ? -6.662 -1.817 -7.828 1.00 98.00 83 ALA A O 1
ATOM 695 N N . ALA A 1 84 ? -4.541 -1.875 -8.566 1.00 98.00 84 ALA A N 1
ATOM 696 C CA . ALA A 1 84 ? -3.926 -2.097 -7.257 1.00 98.00 84 ALA A CA 1
ATOM 697 C C . ALA A 1 84 ? -4.225 -0.958 -6.264 1.00 98.00 84 ALA A C 1
ATOM 699 O O . ALA A 1 84 ? -4.600 -1.203 -5.119 1.00 98.00 84 ALA A O 1
ATOM 700 N N . VAL A 1 85 ? -4.120 0.304 -6.697 1.00 98.31 85 VAL A N 1
ATOM 701 C CA . VAL A 1 85 ? -4.424 1.469 -5.845 1.00 98.31 85 VAL A CA 1
ATOM 702 C C . VAL A 1 85 ? -5.916 1.562 -5.515 1.00 98.31 85 VAL A C 1
ATOM 704 O O . VAL A 1 85 ? -6.270 1.922 -4.393 1.00 98.31 85 VAL A O 1
ATOM 707 N N . THR A 1 86 ? -6.797 1.224 -6.458 1.00 98.50 86 THR A N 1
ATOM 708 C CA . THR A 1 86 ? -8.242 1.148 -6.211 1.00 98.50 86 THR A CA 1
ATOM 709 C C . THR A 1 86 ? -8.568 0.057 -5.194 1.00 98.50 86 THR A C 1
ATOM 711 O O . THR A 1 86 ? -9.247 0.340 -4.212 1.00 98.50 86 THR A O 1
ATOM 714 N N . SER A 1 87 ? -8.011 -1.145 -5.369 1.00 98.44 87 SER A N 1
ATOM 715 C CA . SER A 1 87 ? -8.156 -2.247 -4.414 1.00 98.44 87 SER A CA 1
ATOM 716 C C . SER A 1 87 ? -7.665 -1.849 -3.018 1.00 98.44 87 SER A C 1
ATOM 718 O O . SER A 1 87 ? -8.395 -2.019 -2.042 1.00 98.44 87 SER A O 1
ATOM 720 N N . LEU A 1 88 ? -6.487 -1.217 -2.917 1.00 98.69 88 LEU A N 1
ATOM 721 C CA . LEU A 1 88 ? -5.963 -0.697 -1.651 1.00 98.69 88 LEU A CA 1
ATOM 722 C C . LEU A 1 88 ? -6.945 0.261 -0.973 1.00 98.69 88 LEU A C 1
ATOM 724 O O . LEU A 1 88 ? -7.217 0.114 0.216 1.00 98.69 88 LEU A O 1
ATOM 728 N N . ARG A 1 89 ? -7.466 1.248 -1.713 1.00 98.56 89 ARG A N 1
ATOM 729 C CA . ARG A 1 89 ? -8.431 2.224 -1.189 1.00 98.56 89 ARG A CA 1
ATOM 730 C C . ARG A 1 89 ? -9.663 1.521 -0.625 1.00 98.56 89 ARG A C 1
ATOM 732 O O . ARG A 1 89 ? -10.110 1.868 0.466 1.00 98.56 89 ARG A O 1
ATOM 739 N N . ASP A 1 90 ? -10.205 0.559 -1.362 1.00 98.62 90 ASP A N 1
ATOM 740 C CA . ASP A 1 90 ? -11.442 -0.123 -0.988 1.00 98.62 90 ASP A CA 1
ATOM 741 C C . ASP A 1 90 ? -11.234 -1.012 0.244 1.00 98.62 90 ASP A C 1
ATOM 743 O O . ASP A 1 90 ? -12.036 -0.960 1.178 1.00 98.62 90 ASP A O 1
ATOM 747 N N . MET A 1 91 ? -10.110 -1.731 0.315 1.00 98.69 91 MET A N 1
ATOM 748 C CA . MET A 1 91 ? -9.734 -2.495 1.506 1.00 98.69 91 MET A CA 1
ATOM 749 C C . MET A 1 91 ? -9.510 -1.590 2.716 1.00 98.69 91 MET A C 1
ATOM 751 O O . MET A 1 91 ? -10.089 -1.847 3.767 1.00 98.69 91 MET A O 1
ATOM 755 N N . VAL A 1 92 ? -8.754 -0.494 2.569 1.00 98.56 92 VAL A N 1
ATOM 756 C CA . VAL A 1 92 ? -8.563 0.504 3.637 1.00 98.56 92 VAL A CA 1
ATOM 757 C C . VAL A 1 92 ? -9.905 1.020 4.149 1.00 98.56 92 VAL A C 1
ATOM 759 O O . VAL A 1 92 ? -10.105 1.101 5.361 1.00 98.56 92 VAL A O 1
ATOM 762 N N . ALA A 1 93 ? -10.836 1.349 3.253 1.00 98.62 93 ALA A N 1
ATOM 763 C CA . ALA A 1 93 ? -12.153 1.835 3.637 1.00 98.62 93 ALA A CA 1
ATOM 764 C C . ALA A 1 93 ? -12.938 0.779 4.432 1.00 98.62 93 ALA A C 1
ATOM 766 O O . ALA A 1 93 ? -13.560 1.110 5.440 1.00 98.62 93 ALA A O 1
ATOM 767 N N . THR A 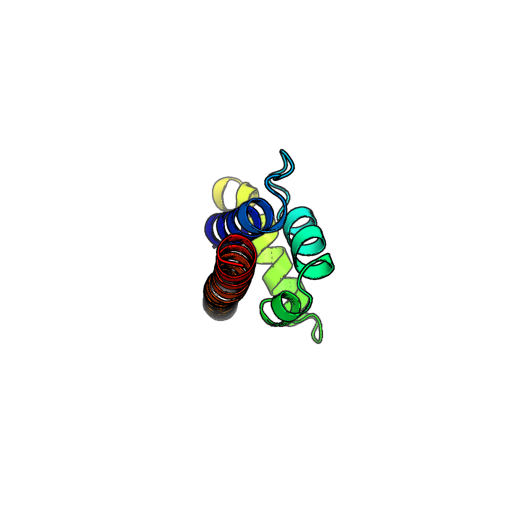1 94 ? -12.891 -0.485 4.006 1.00 98.69 94 THR A N 1
ATOM 768 C CA . THR A 1 94 ? -13.551 -1.600 4.696 1.00 98.69 94 THR A CA 1
ATOM 769 C C . THR A 1 94 ? -12.980 -1.821 6.090 1.00 98.69 94 THR A C 1
ATOM 771 O O . THR A 1 94 ? -13.719 -1.698 7.064 1.00 98.69 94 THR A O 1
ATOM 774 N N . VAL A 1 95 ? -11.668 -2.036 6.213 1.00 98.50 95 VAL A N 1
ATOM 775 C CA . VAL A 1 95 ? -11.040 -2.331 7.513 1.00 98.50 95 VAL A CA 1
ATOM 776 C C . VAL A 1 95 ? -11.123 -1.149 8.485 1.00 98.50 95 VAL A C 1
ATOM 778 O O . VAL A 1 95 ? -11.225 -1.337 9.695 1.00 98.50 95 VAL A O 1
ATOM 781 N N . SER A 1 96 ? -11.129 0.086 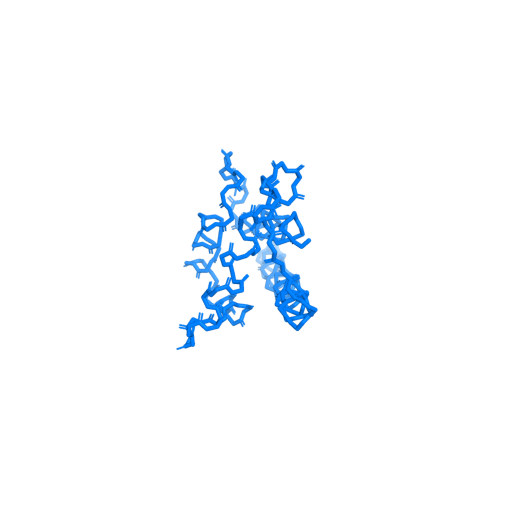7.969 1.00 98.25 96 SER A N 1
ATOM 782 C CA . SER A 1 96 ? -11.297 1.285 8.799 1.00 98.25 96 SER A CA 1
ATOM 783 C C . SER A 1 96 ? -12.713 1.382 9.362 1.00 98.25 96 SER A C 1
ATOM 785 O O . SER A 1 96 ? -12.876 1.712 10.534 1.00 98.25 96 SER A O 1
ATOM 787 N N . ARG A 1 97 ? -13.742 1.068 8.561 1.00 98.44 97 ARG A N 1
ATOM 788 C CA . ARG A 1 97 ? -15.133 1.021 9.039 1.00 98.44 97 ARG A CA 1
ATOM 789 C C . ARG A 1 97 ? -15.339 -0.079 10.075 1.00 98.44 97 ARG A C 1
ATOM 791 O O . ARG A 1 97 ? -15.929 0.199 11.110 1.00 98.44 97 ARG A O 1
ATOM 798 N N . GLU A 1 98 ? -14.815 -1.279 9.825 1.00 98.25 98 GLU A N 1
ATOM 799 C CA . GLU A 1 98 ? -14.858 -2.395 10.784 1.00 98.25 98 GLU A CA 1
ATOM 800 C C . GLU A 1 98 ? -14.249 -1.996 12.136 1.00 98.25 98 GLU A C 1
ATOM 802 O O . GLU A 1 98 ? -14.840 -2.234 13.189 1.00 98.25 98 GLU A O 1
ATOM 807 N N . TRP A 1 99 ? -13.086 -1.336 12.113 1.00 97.50 99 TRP A N 1
ATOM 808 C CA . TRP A 1 99 ? -12.421 -0.858 13.324 1.00 97.50 99 TRP A CA 1
ATOM 809 C C . TRP A 1 99 ? -13.255 0.180 14.086 1.00 97.50 99 TRP A C 1
ATOM 811 O O . TRP A 1 99 ? -13.410 0.070 15.302 1.00 97.50 99 TRP A O 1
ATOM 821 N N . LEU A 1 100 ? -13.799 1.177 13.383 1.00 97.19 100 LEU A N 1
ATOM 822 C CA . LEU A 1 100 ? -14.612 2.235 13.988 1.00 97.19 100 LEU A CA 1
ATOM 823 C C . LEU A 1 100 ? -15.908 1.692 14.596 1.00 97.19 100 LEU A C 1
ATOM 825 O O . LEU A 1 100 ? -16.271 2.088 15.701 1.00 97.19 100 LEU A O 1
ATOM 829 N N . GLU A 1 101 ? -16.571 0.763 13.913 1.00 97.81 101 GLU A N 1
ATOM 830 C CA . GLU A 1 101 ? -17.774 0.105 14.424 1.00 97.81 101 GLU A CA 1
ATOM 831 C C . GLU A 1 101 ? -17.466 -0.695 15.697 1.00 97.81 101 GLU A C 1
ATOM 833 O O . GLU A 1 101 ? -18.150 -0.554 16.708 1.00 97.81 101 GLU A O 1
ATOM 838 N N . GLY A 1 102 ? -16.361 -1.447 15.706 1.00 97.19 102 GLY A N 1
ATOM 839 C CA . GLY A 1 102 ? -15.919 -2.163 16.902 1.00 97.19 102 GLY A CA 1
ATOM 840 C C . GLY A 1 102 ? -15.573 -1.241 18.079 1.00 97.19 102 GLY A C 1
ATOM 841 O O . GLY A 1 102 ? -15.768 -1.622 19.233 1.00 97.19 102 GLY A O 1
ATOM 842 N N . LEU A 1 103 ? -15.069 -0.028 17.823 1.00 96.06 103 LEU A N 1
ATOM 843 C CA . LEU A 1 103 ? -14.861 0.981 18.868 1.00 96.06 103 LEU A CA 1
ATOM 844 C C . LEU A 1 103 ? -16.183 1.546 19.392 1.00 96.06 103 LEU A C 1
ATOM 846 O O . LEU A 1 103 ? -16.325 1.712 20.601 1.00 96.06 103 LEU A O 1
ATOM 850 N N . ARG A 1 104 ? -17.143 1.814 18.503 1.00 96.38 104 ARG A N 1
ATOM 851 C CA . ARG A 1 104 ? -18.465 2.325 18.870 1.00 96.38 104 ARG A CA 1
ATOM 852 C C . ARG A 1 104 ? -19.206 1.352 19.782 1.00 96.38 104 ARG A C 1
ATOM 854 O O . ARG A 1 104 ? -19.643 1.747 20.855 1.00 96.38 104 ARG A O 1
ATOM 861 N N . GLN A 1 105 ? -19.252 0.078 19.402 1.00 96.69 105 GLN A N 1
ATOM 862 C CA . GLN A 1 105 ? -19.897 -0.970 20.198 1.00 96.69 105 GLN A CA 1
ATOM 863 C C . GLN A 1 105 ? -19.290 -1.084 21.601 1.00 96.69 105 GLN A C 1
ATOM 865 O O . GLN A 1 105 ? -20.011 -1.260 22.572 1.00 96.69 105 GLN A O 1
ATOM 870 N N . LYS A 1 106 ? -17.966 -0.933 21.731 1.00 95.00 106 LYS A N 1
ATOM 871 C CA . LYS A 1 106 ? -17.284 -0.947 23.036 1.00 95.00 106 LYS A CA 1
ATOM 872 C C . LYS A 1 106 ? -17.563 0.278 23.902 1.00 95.00 106 LYS A C 1
ATOM 874 O O . LYS A 1 106 ? -17.366 0.188 25.104 1.00 95.00 106 LYS A O 1
ATOM 879 N N . ALA A 1 107 ? -17.928 1.409 23.305 1.00 93.81 107 ALA A N 1
ATOM 880 C CA . ALA A 1 107 ? -18.254 2.633 24.033 1.00 93.81 107 ALA A CA 1
ATOM 881 C C . ALA A 1 107 ? -19.726 2.685 24.479 1.00 93.81 107 ALA A C 1
ATOM 883 O O . ALA A 1 107 ? -20.055 3.446 25.383 1.00 93.81 107 ALA A O 1
ATOM 884 N N . GLU A 1 108 ? -20.600 1.915 23.822 1.00 86.19 108 GLU A N 1
ATOM 885 C CA . GLU A 1 108 ? -22.025 1.774 24.156 1.00 86.19 108 GLU A CA 1
ATOM 886 C C . GLU A 1 108 ? -22.290 0.668 25.207 1.00 86.19 108 GLU A C 1
ATOM 888 O O . GLU A 1 108 ? -23.407 0.577 25.718 1.00 86.19 108 GLU A O 1
ATOM 893 N N . LEU A 1 109 ? -21.275 -0.147 25.530 1.00 63.25 109 LEU A N 1
ATOM 894 C CA . LEU A 1 109 ? -21.254 -1.136 26.622 1.00 63.25 109 LEU A CA 1
ATOM 895 C C . LEU A 1 109 ? -20.752 -0.513 27.931 1.00 63.25 109 LEU A C 1
ATOM 897 O O . LEU A 1 109 ? -21.316 -0.873 28.988 1.00 63.25 109 LEU A O 1
#

Foldseek 3Di:
DLVLLQVLLQLLCCLPPVDDDPDSQSVVSQVVNCVVPVVLCVLQPPPDPLSVVLVVLSRCCVPCVVPPPPNDDDPVSVVSNVSSSVVSNVVSVVVSVVSVVVVVVVVVD

Nearest PDB structures (foldseek):
  4nqf-assembly1_A  TM=9.702E-01  e=2.136E-06  Agrobacterium fabrum str. C58
  4m70-assembly5_Q  TM=3.372E-01  e=1.304E+00  Solanum tuberosum
  4m70-a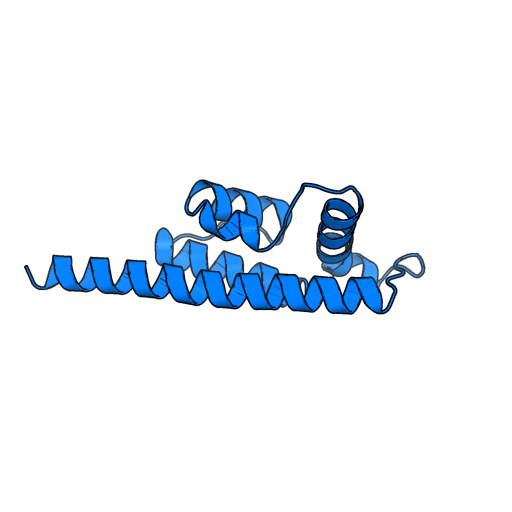ssembly3_I  TM=3.280E-01  e=2.430E+00  Solanum tuberosum